Protein AF-A0AAD5PCZ6-F1 (afdb_monomer)

Mean predicted aligned error: 5.11 Å

Sequence (119 aa):
VVPLRTFIQEVLKRSRTTYSTLQTALFYLFRARPAILTQLYEHAYISCGRRMFLASLVIASKFVQDKTYRNSAWAKIAGLPVSEINAAERIFLELIDYRLYIAQPTFEQWHHLLHLHVE

Secondary structure (DSSP, 8-state):
---HHHHHHHHHHHHT--HHHHHHHHHHHHHHHHHHHHHTTT-TTTT-HHHHHHHHHHHHHHHH-SS---HHHHHHHHTS-HHHHHHHHHHHHHHTTT-----HHHHHHHHHHHHHHH-

Nearest PDB structures (foldseek):
  2pmi-assembly2_D  TM=7.697E-01  e=1.660E-03  Saccharomyces cerevisiae
  2pk9-assembly1_B  TM=7.205E-01  e=1.501E-03  Saccharomyces cerevisiae
  2pk9-assembly3_D  TM=7.164E-01  e=2.364E-03  Saccharomyces cerevisiae
  4krd-assembly1_B  TM=6.651E-01  e=4.410E-02  Saccharomyces cerevisiae S288C
  4cfn-assembly1_D  TM=7.315E-01  e=1.150E-01  Homo sapiens

Structure (mmCIF, N/CA/C/O backbone):
data_AF-A0AAD5PCZ6-F1
#
_entry.id   AF-A0AAD5PCZ6-F1
#
loop_
_atom_site.group_PDB
_atom_site.id
_atom_site.type_symbol
_atom_site.label_atom_id
_atom_site.label_alt_id
_atom_site.label_comp_id
_atom_site.label_asym_id
_atom_site.label_entity_id
_atom_site.label_seq_id
_atom_site.pdbx_PDB_ins_code
_atom_site.Cartn_x
_atom_site.Cartn_y
_atom_site.Cartn_z
_atom_site.occupancy
_atom_site.B_iso_or_equiv
_atom_site.auth_seq_id
_atom_site.auth_comp_id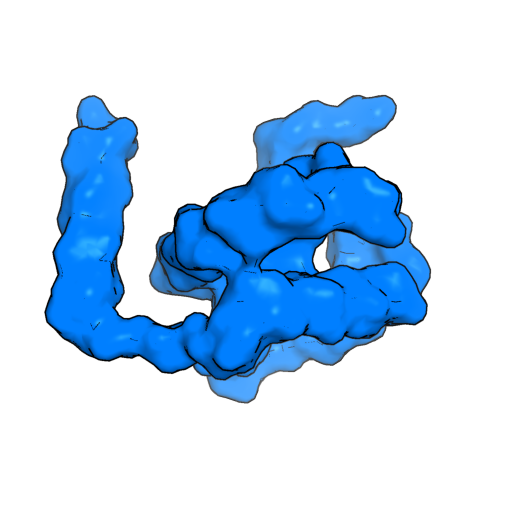
_atom_site.auth_asym_id
_atom_site.auth_atom_id
_atom_site.pdbx_PDB_model_num
ATOM 1 N N . VAL A 1 1 ? 21.911 2.288 -4.095 1.00 62.06 1 VAL A N 1
ATOM 2 C CA . VAL A 1 1 ? 20.569 1.783 -3.701 1.00 62.06 1 VAL A CA 1
ATOM 3 C C . VAL A 1 1 ? 20.276 2.253 -2.285 1.00 62.06 1 VAL A C 1
ATOM 5 O O . VAL A 1 1 ? 21.102 2.018 -1.416 1.00 62.06 1 VAL A O 1
ATOM 8 N N . VAL A 1 2 ? 19.158 2.947 -2.049 1.00 72.94 2 VAL A N 1
ATOM 9 C CA . VAL A 1 2 ? 18.808 3.457 -0.707 1.00 72.94 2 VAL A CA 1
ATOM 10 C C . VAL A 1 2 ? 18.550 2.278 0.255 1.00 72.94 2 VAL A C 1
ATOM 12 O O . VAL A 1 2 ? 17.857 1.327 -0.149 1.00 72.94 2 VAL A O 1
ATOM 15 N N . PRO A 1 3 ? 19.083 2.303 1.495 1.00 84.06 3 PRO A N 1
ATOM 16 C CA . PRO A 1 3 ? 18.797 1.294 2.514 1.00 84.06 3 PRO A CA 1
ATOM 17 C C . PRO A 1 3 ? 17.299 1.200 2.826 1.00 84.06 3 PRO A C 1
ATOM 19 O O . PRO A 1 3 ? 16.588 2.203 2.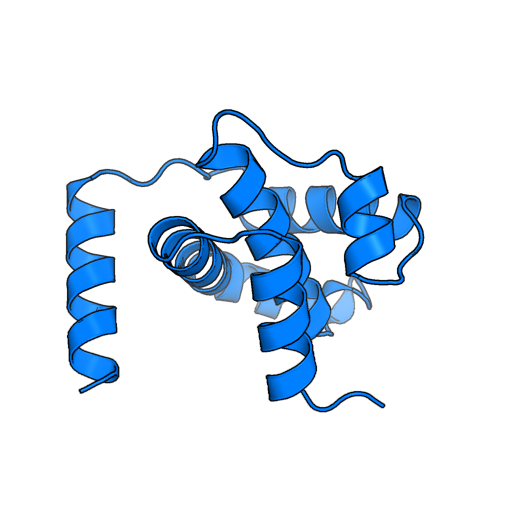804 1.00 84.06 3 PRO A O 1
ATOM 22 N N . LEU A 1 4 ? 16.809 -0.002 3.150 1.00 80.19 4 LEU A N 1
ATOM 23 C CA . LEU A 1 4 ? 15.378 -0.241 3.390 1.00 80.19 4 LEU A CA 1
ATOM 24 C C . LEU A 1 4 ? 14.816 0.637 4.518 1.00 80.19 4 LEU A C 1
ATOM 26 O O . LEU A 1 4 ? 13.744 1.211 4.365 1.00 80.19 4 LEU A O 1
ATOM 30 N N . ARG A 1 5 ? 15.556 0.780 5.624 1.00 82.19 5 ARG A N 1
ATOM 31 C CA . ARG A 1 5 ? 15.145 1.621 6.760 1.00 82.19 5 ARG A CA 1
ATOM 32 C C . ARG A 1 5 ? 14.978 3.080 6.346 1.00 82.19 5 ARG A C 1
ATOM 34 O O . ARG A 1 5 ? 13.941 3.668 6.622 1.00 82.19 5 ARG A O 1
ATOM 41 N N . THR A 1 6 ? 15.952 3.620 5.617 1.00 82.81 6 THR A N 1
ATOM 42 C CA . THR A 1 6 ? 15.910 4.994 5.103 1.00 82.81 6 THR A CA 1
ATOM 43 C C . THR A 1 6 ? 14.758 5.188 4.123 1.00 82.81 6 THR A C 1
ATOM 45 O O . THR A 1 6 ? 14.058 6.189 4.198 1.00 82.81 6 THR A O 1
ATOM 48 N N . PHE A 1 7 ? 14.507 4.212 3.244 1.00 83.88 7 PHE A N 1
ATOM 49 C CA . PHE A 1 7 ? 13.361 4.244 2.334 1.00 83.88 7 PHE A CA 1
ATOM 50 C C . PHE A 1 7 ? 12.033 4.311 3.098 1.00 83.88 7 PHE A C 1
ATOM 52 O O . PHE A 1 7 ? 11.224 5.194 2.832 1.00 83.88 7 PHE A O 1
ATOM 59 N N . ILE A 1 8 ? 11.828 3.422 4.075 1.00 84.12 8 ILE A N 1
ATOM 60 C CA . ILE A 1 8 ? 10.601 3.395 4.879 1.00 84.12 8 ILE A CA 1
ATOM 61 C C . ILE A 1 8 ? 10.441 4.713 5.646 1.00 84.12 8 ILE A C 1
ATOM 63 O O . ILE A 1 8 ? 9.378 5.322 5.593 1.00 84.12 8 ILE A O 1
ATOM 67 N N . GLN A 1 9 ? 11.497 5.193 6.306 1.00 84.44 9 GLN A N 1
ATOM 68 C CA . GLN A 1 9 ? 11.460 6.447 7.063 1.00 84.44 9 GLN A CA 1
ATOM 69 C C . GLN A 1 9 ? 11.125 7.652 6.178 1.00 84.44 9 GLN A C 1
ATOM 71 O O . GLN A 1 9 ? 10.254 8.442 6.536 1.00 84.44 9 GLN A O 1
ATOM 76 N N . GLU A 1 10 ? 11.761 7.782 5.012 1.00 84.44 10 GLU A N 1
ATOM 77 C CA . GLU A 1 10 ? 11.488 8.879 4.079 1.00 84.44 10 GLU A CA 1
ATOM 78 C C . GLU A 1 10 ? 10.063 8.818 3.527 1.00 84.44 10 GLU A C 1
ATOM 80 O O . GLU A 1 10 ? 9.377 9.841 3.482 1.00 84.44 10 GLU A O 1
ATOM 85 N N . VAL A 1 11 ? 9.584 7.628 3.153 1.00 83.38 11 VAL A N 1
ATOM 86 C CA . VAL A 1 11 ? 8.219 7.449 2.648 1.00 83.38 11 VAL A CA 1
ATOM 87 C C . VAL A 1 11 ? 7.199 7.809 3.725 1.00 83.38 11 VAL A C 1
ATOM 89 O O . VAL A 1 11 ? 6.293 8.594 3.448 1.00 83.38 11 VAL A O 1
ATOM 92 N N . LEU A 1 12 ? 7.355 7.315 4.957 1.00 83.88 12 LEU A N 1
ATOM 93 C CA . LEU A 1 12 ? 6.450 7.623 6.071 1.00 83.88 12 LEU A CA 1
ATOM 94 C C . LEU A 1 12 ? 6.463 9.112 6.431 1.00 83.88 12 LEU A C 1
ATOM 96 O O . LEU A 1 12 ? 5.403 9.721 6.588 1.00 83.88 12 LEU A O 1
ATOM 100 N N . LYS A 1 13 ? 7.652 9.722 6.491 1.00 83.88 13 LYS A N 1
ATOM 101 C CA . LYS A 1 13 ? 7.819 11.142 6.819 1.00 83.88 13 LYS A CA 1
ATOM 102 C C . LYS A 1 13 ? 7.183 12.048 5.764 1.00 83.88 13 LYS A C 1
ATOM 104 O O . LYS A 1 13 ? 6.469 12.986 6.110 1.00 83.88 13 LYS A O 1
ATOM 109 N N . ARG A 1 14 ? 7.401 11.766 4.476 1.00 81.50 14 ARG A N 1
ATOM 110 C CA . ARG A 1 14 ? 6.871 12.581 3.366 1.00 81.50 14 ARG A CA 1
ATOM 111 C C . ARG A 1 14 ? 5.374 12.391 3.139 1.00 81.50 14 ARG A C 1
ATOM 113 O O . ARG A 1 14 ? 4.705 13.338 2.741 1.00 81.50 14 ARG A O 1
ATOM 120 N N . SER A 1 15 ? 4.850 11.197 3.408 1.00 79.44 15 SER A N 1
ATOM 121 C CA . SER A 1 15 ? 3.419 10.882 3.284 1.00 79.44 15 SER A CA 1
ATOM 122 C C . SER A 1 15 ? 2.583 11.312 4.488 1.00 79.44 15 SER A C 1
ATOM 124 O O . SER A 1 15 ? 1.366 11.158 4.450 1.00 79.44 15 SER A O 1
ATOM 126 N N . ARG A 1 16 ? 3.207 11.833 5.558 1.00 80.25 16 ARG A N 1
ATOM 127 C CA .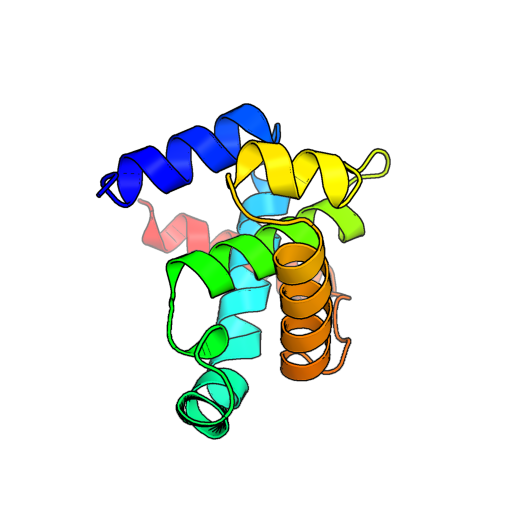 ARG A 1 16 ? 2.530 12.162 6.828 1.00 80.25 16 ARG A CA 1
ATOM 128 C C . ARG A 1 16 ? 1.695 10.984 7.352 1.00 80.25 16 ARG A C 1
ATOM 130 O O . ARG A 1 16 ? 0.599 11.166 7.874 1.00 80.25 16 ARG A O 1
ATOM 137 N N . THR A 1 17 ? 2.208 9.768 7.171 1.00 81.56 17 THR A N 1
ATOM 138 C CA . THR A 1 17 ? 1.503 8.541 7.548 1.00 81.56 17 THR A CA 1
ATOM 139 C C . THR A 1 17 ? 1.322 8.485 9.061 1.00 81.56 17 THR A C 1
ATOM 141 O O . THR A 1 17 ? 2.293 8.560 9.812 1.00 81.56 17 THR A O 1
ATOM 144 N N . THR A 1 18 ? 0.076 8.330 9.511 1.00 85.69 18 THR A N 1
ATOM 145 C CA . THR A 1 18 ? -0.238 8.099 10.926 1.00 85.69 18 THR A CA 1
ATOM 146 C C . THR A 1 18 ? 0.055 6.656 11.324 1.00 85.69 18 THR A C 1
ATOM 148 O O . THR A 1 18 ? 0.076 5.760 10.477 1.00 85.69 18 THR A O 1
ATOM 151 N N . TYR A 1 19 ? 0.224 6.407 12.624 1.00 85.81 19 TYR A N 1
ATOM 152 C CA . TYR A 1 19 ? 0.433 5.055 13.147 1.00 85.81 19 TYR A CA 1
ATOM 153 C C . TYR A 1 19 ? -0.677 4.089 12.700 1.00 85.81 19 TYR A C 1
ATOM 155 O O . TYR A 1 19 ? -0.379 3.039 12.138 1.00 85.81 19 TYR A O 1
ATOM 163 N N . SER A 1 20 ? -1.948 4.490 12.809 1.00 87.62 20 SER A N 1
ATOM 164 C CA . SER A 1 20 ? -3.092 3.689 12.351 1.00 87.62 20 SER A CA 1
ATOM 165 C C . SER A 1 20 ? -3.036 3.381 10.852 1.00 87.62 20 SER A C 1
ATOM 167 O O . SER A 1 20 ? -3.300 2.254 10.449 1.00 87.62 20 SER A O 1
ATOM 169 N N . THR A 1 21 ? -2.622 4.343 10.015 1.00 90.75 21 THR A N 1
ATOM 170 C CA . THR A 1 21 ? -2.465 4.115 8.566 1.00 90.75 21 THR A CA 1
ATOM 171 C C . THR A 1 21 ? -1.380 3.069 8.290 1.00 90.75 21 THR A C 1
ATOM 173 O O . THR A 1 21 ? -1.565 2.191 7.449 1.00 90.75 21 THR A O 1
ATOM 176 N N . LEU A 1 22 ? -0.256 3.133 9.013 1.00 90.31 22 LEU A N 1
ATOM 177 C CA . LEU A 1 22 ? 0.815 2.145 8.902 1.00 90.31 22 LEU A CA 1
ATOM 178 C C . LEU A 1 22 ? 0.351 0.757 9.366 1.00 90.31 22 LEU A C 1
ATOM 180 O O . LEU A 1 22 ? 0.616 -0.228 8.680 1.00 90.31 22 LEU A O 1
ATOM 184 N N . GLN A 1 23 ? -0.378 0.669 10.481 1.00 91.69 23 GLN A N 1
ATOM 185 C CA . GLN A 1 23 ? -0.947 -0.593 10.961 1.00 91.69 23 GLN A CA 1
ATOM 186 C C . GLN A 1 23 ? -1.888 -1.218 9.927 1.00 91.69 23 GLN A C 1
ATOM 188 O O . GLN A 1 23 ? -1.780 -2.415 9.655 1.00 91.69 23 GLN A O 1
ATOM 193 N N . THR A 1 24 ? -2.748 -0.412 9.300 1.00 92.38 24 THR A N 1
ATOM 194 C CA . THR A 1 24 ? -3.629 -0.848 8.210 1.00 92.38 24 THR A CA 1
ATOM 195 C C . THR A 1 24 ? -2.834 -1.309 6.985 1.00 92.38 24 THR A C 1
ATOM 197 O O . THR A 1 24 ? -3.129 -2.360 6.422 1.00 92.38 24 THR A O 1
ATOM 200 N N . ALA A 1 25 ? -1.776 -0.589 6.596 1.00 93.44 25 ALA A N 1
ATOM 201 C CA . ALA A 1 25 ? -0.912 -0.978 5.477 1.00 93.44 25 ALA A CA 1
ATOM 202 C C . ALA A 1 25 ? -0.208 -2.327 5.714 1.00 93.44 25 ALA A C 1
ATOM 204 O O . ALA A 1 25 ? -0.082 -3.139 4.793 1.00 93.44 25 ALA A O 1
ATOM 205 N N . LEU A 1 26 ? 0.239 -2.581 6.948 1.00 92.00 26 LEU A N 1
ATOM 206 C CA . LEU A 1 26 ? 0.833 -3.859 7.350 1.00 92.00 26 LEU A CA 1
ATOM 207 C C . LEU A 1 26 ? -0.204 -4.984 7.362 1.00 92.00 26 LEU A C 1
ATOM 209 O O . LEU A 1 26 ? 0.075 -6.083 6.885 1.00 92.00 26 LEU A O 1
ATOM 213 N N . PHE A 1 27 ? -1.411 -4.702 7.846 1.00 92.94 27 PHE A N 1
ATOM 214 C CA . PHE A 1 27 ? -2.508 -5.660 7.822 1.00 92.94 27 PHE A CA 1
ATOM 215 C C . PHE A 1 27 ? -2.889 -6.052 6.386 1.00 92.94 27 PHE A C 1
ATOM 217 O O . PHE A 1 27 ? -3.068 -7.232 6.085 1.00 92.94 27 PHE A O 1
ATOM 224 N N . TYR A 1 28 ? -2.939 -5.086 5.465 1.00 93.94 28 TYR A N 1
ATOM 225 C CA . TYR A 1 28 ? -3.165 -5.358 4.046 1.00 93.94 28 TYR A CA 1
ATOM 226 C C . TYR A 1 28 ? -2.059 -6.213 3.426 1.00 93.94 28 TYR A C 1
ATOM 228 O O . TYR A 1 28 ? -2.365 -7.113 2.650 1.00 93.94 28 TYR A O 1
ATOM 236 N N . LEU A 1 29 ? -0.790 -5.998 3.787 1.00 91.88 29 LEU A N 1
ATOM 237 C CA . LEU A 1 29 ? 0.303 -6.873 3.346 1.00 91.88 29 LEU A CA 1
ATOM 238 C C . LEU A 1 29 ? 0.147 -8.300 3.865 1.00 91.88 29 LEU A C 1
ATOM 240 O O . LEU A 1 29 ? 0.357 -9.251 3.114 1.00 91.88 29 LEU A O 1
ATOM 244 N N . PHE A 1 30 ? -0.236 -8.457 5.133 1.00 90.88 30 PHE A N 1
ATOM 245 C CA . PHE A 1 30 ? -0.494 -9.770 5.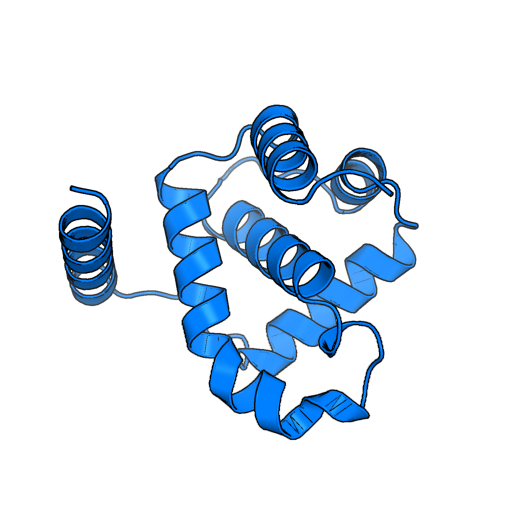714 1.00 90.88 30 PHE A CA 1
ATOM 246 C C . PHE A 1 30 ? -1.638 -10.485 4.985 1.00 90.88 30 PHE A C 1
ATOM 248 O O . PHE A 1 30 ? -1.506 -11.654 4.627 1.00 90.88 30 PHE A O 1
ATOM 255 N N . ARG A 1 31 ? -2.720 -9.759 4.683 1.00 89.50 31 ARG A N 1
ATOM 256 C CA . ARG A 1 31 ? -3.869 -10.255 3.912 1.00 89.50 31 ARG A CA 1
ATOM 257 C C . ARG A 1 31 ? -3.506 -10.612 2.466 1.00 89.50 31 ARG A C 1
ATOM 259 O O . ARG A 1 31 ? -3.994 -11.616 1.963 1.00 89.50 31 ARG A O 1
ATOM 266 N N . ALA A 1 32 ? -2.647 -9.827 1.818 1.00 88.44 32 ALA A N 1
ATOM 267 C CA . ALA A 1 32 ? -2.206 -10.056 0.441 1.00 88.44 32 ALA A CA 1
ATOM 268 C C . ALA A 1 32 ? -1.190 -11.206 0.314 1.00 88.44 32 ALA A C 1
ATOM 270 O O . ALA A 1 32 ? -1.012 -11.742 -0.775 1.00 88.44 32 ALA A O 1
ATOM 271 N N . ARG A 1 33 ? -0.521 -11.610 1.405 1.00 87.69 33 ARG A N 1
ATOM 272 C CA . ARG A 1 33 ? 0.529 -12.644 1.412 1.00 87.69 33 ARG A CA 1
ATOM 273 C C . ARG A 1 33 ? 0.187 -13.924 0.626 1.00 87.69 33 ARG A C 1
ATOM 275 O O . ARG A 1 33 ? 1.015 -14.299 -0.200 1.00 87.69 33 ARG A O 1
ATOM 282 N N . PRO A 1 34 ? -0.955 -14.610 0.838 1.00 86.50 34 PRO A N 1
ATOM 283 C CA . PRO A 1 34 ? -1.276 -15.819 0.077 1.00 86.50 34 PRO A CA 1
ATOM 284 C C . PRO A 1 34 ? -1.393 -15.551 -1.429 1.00 86.50 34 PRO A C 1
ATOM 286 O O . PRO A 1 34 ? -0.822 -16.298 -2.217 1.00 86.50 34 PRO A O 1
ATOM 289 N N . ALA A 1 35 ? -2.050 -14.454 -1.820 1.00 85.56 35 ALA A N 1
ATOM 290 C CA . ALA A 1 35 ? -2.217 -14.072 -3.222 1.00 85.56 35 ALA A CA 1
ATOM 291 C C . ALA A 1 35 ? -0.882 -13.673 -3.877 1.00 85.56 35 ALA A C 1
ATOM 293 O O . ALA A 1 35 ? -0.599 -14.038 -5.018 1.00 85.56 35 ALA A O 1
ATOM 294 N N . ILE A 1 36 ? -0.013 -12.989 -3.123 1.00 84.06 36 ILE A N 1
ATOM 295 C CA . ILE A 1 36 ? 1.343 -12.659 -3.564 1.00 84.06 36 ILE A CA 1
ATOM 296 C C . ILE A 1 36 ? 2.104 -13.940 -3.887 1.00 84.06 36 ILE A C 1
ATOM 298 O O . ILE A 1 36 ? 2.657 -14.037 -4.974 1.00 84.06 36 ILE A O 1
ATOM 302 N N . LEU A 1 37 ? 2.097 -14.931 -2.987 1.0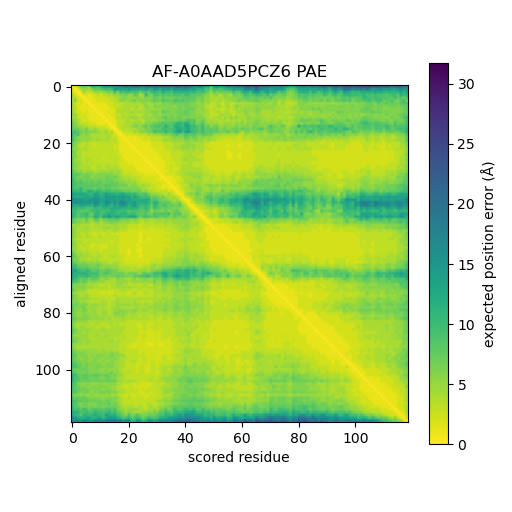0 82.12 37 LEU A N 1
ATOM 303 C CA . LEU A 1 37 ? 2.812 -16.196 -3.187 1.00 82.12 37 LEU A CA 1
ATOM 304 C C . LEU A 1 37 ? 2.340 -16.947 -4.438 1.00 82.12 37 LEU A C 1
ATOM 306 O O . LEU A 1 37 ? 3.165 -17.555 -5.115 1.00 82.12 37 LEU A O 1
ATOM 310 N N . THR A 1 38 ? 1.051 -16.870 -4.773 1.00 82.25 38 THR A N 1
ATOM 311 C CA . THR A 1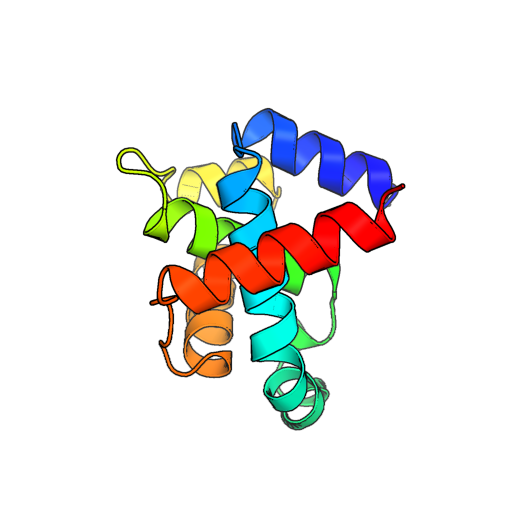 38 ? 0.512 -17.482 -5.995 1.00 82.25 38 THR A CA 1
ATOM 312 C C . THR A 1 38 ? 0.878 -16.721 -7.271 1.00 82.25 38 THR A C 1
ATOM 314 O O . THR A 1 38 ? 1.086 -17.348 -8.303 1.00 82.25 38 THR A O 1
ATOM 317 N N . GLN A 1 39 ? 1.004 -15.391 -7.211 1.00 78.81 39 GLN A N 1
ATOM 318 C CA . GLN A 1 39 ? 1.215 -14.520 -8.381 1.00 78.81 39 GLN A CA 1
ATOM 319 C C . GLN A 1 39 ? 2.641 -13.949 -8.478 1.00 78.81 39 GLN A C 1
ATOM 321 O O . GLN A 1 39 ? 2.903 -13.027 -9.253 1.00 78.81 39 GLN A O 1
ATOM 326 N N . LEU A 1 40 ? 3.595 -14.498 -7.715 1.00 73.69 40 LEU A N 1
ATOM 327 C CA . LEU A 1 40 ? 4.986 -14.025 -7.649 1.00 73.69 40 LEU A CA 1
ATOM 328 C C . LEU A 1 40 ? 5.661 -13.895 -9.027 1.00 73.69 40 LEU A C 1
ATOM 330 O O . LEU A 1 40 ? 6.543 -13.050 -9.194 1.00 73.69 40 LEU A O 1
ATOM 334 N N . TYR A 1 41 ? 5.253 -14.720 -9.996 1.00 68.88 41 TYR A N 1
ATOM 335 C CA . TYR A 1 41 ? 5.831 -14.778 -11.341 1.00 68.88 41 TYR A CA 1
ATOM 336 C C . TYR A 1 41 ? 5.058 -13.981 -12.399 1.00 68.88 41 TYR A C 1
ATOM 338 O O . TYR A 1 41 ? 5.579 -13.795 -13.495 1.00 68.88 41 TYR A O 1
ATOM 346 N N . GLU A 1 42 ? 3.853 -13.486 -12.100 1.00 70.12 42 GLU A N 1
ATOM 347 C CA . GLU A 1 42 ? 3.029 -12.783 -13.096 1.00 70.12 42 GLU A CA 1
ATOM 348 C C . GLU A 1 42 ? 3.490 -11.340 -13.311 1.00 70.12 42 GLU A C 1
ATOM 350 O O . GLU A 1 42 ? 3.488 -10.829 -14.432 1.00 70.12 42 GLU A O 1
ATOM 355 N N . HIS A 1 43 ? 3.957 -10.680 -12.247 1.00 71.50 43 HIS A N 1
ATOM 356 C CA . HIS A 1 43 ? 4.382 -9.289 -12.320 1.00 71.50 43 HIS A CA 1
ATOM 357 C C . HIS A 1 43 ? 5.669 -9.028 -11.539 1.00 71.50 43 HIS A C 1
ATOM 359 O O . HIS A 1 43 ? 5.737 -9.199 -10.323 1.00 71.50 43 HIS A O 1
ATOM 365 N N . ALA A 1 44 ? 6.661 -8.438 -12.217 1.00 73.94 44 ALA A N 1
ATOM 366 C CA . ALA A 1 44 ? 7.894 -7.938 -11.597 1.00 73.94 44 ALA A CA 1
ATOM 367 C C . ALA A 1 44 ? 7.647 -6.878 -10.499 1.00 73.94 44 ALA A C 1
ATOM 369 O O . ALA A 1 44 ? 8.542 -6.540 -9.725 1.00 73.94 44 ALA A O 1
ATOM 370 N N . TYR A 1 45 ? 6.435 -6.316 -10.433 1.00 74.44 45 TYR A N 1
ATOM 371 C CA . TYR A 1 45 ? 6.021 -5.435 -9.345 1.00 74.44 45 TYR A CA 1
ATOM 372 C C . TYR A 1 45 ? 5.772 -6.208 -8.039 1.00 74.44 45 TYR A C 1
ATOM 374 O O . TYR A 1 45 ? 6.205 -5.759 -6.978 1.00 74.44 45 TYR A O 1
ATOM 382 N N . ILE A 1 46 ? 5.141 -7.384 -8.133 1.00 75.88 46 ILE A N 1
ATOM 383 C CA . ILE A 1 46 ? 4.773 -8.249 -7.002 1.00 75.88 46 ILE A CA 1
ATOM 384 C C . ILE A 1 46 ? 6.020 -8.868 -6.361 1.00 75.88 46 ILE A C 1
ATOM 386 O O . ILE A 1 46 ? 6.108 -8.974 -5.138 1.00 75.88 46 ILE A O 1
ATOM 390 N N . SER A 1 47 ? 7.032 -9.194 -7.167 1.00 74.75 47 SER A N 1
ATOM 391 C CA . SER A 1 47 ? 8.291 -9.776 -6.687 1.00 74.75 47 SER A CA 1
ATOM 392 C C . SER A 1 47 ? 9.144 -8.820 -5.837 1.00 74.75 47 SER A C 1
ATOM 394 O O . SER A 1 47 ? 10.096 -9.247 -5.181 1.00 74.75 47 SER A O 1
ATOM 396 N N . CYS A 1 48 ? 8.811 -7.525 -5.788 1.00 83.00 48 CYS A N 1
ATOM 397 C CA . CYS A 1 48 ? 9.557 -6.533 -5.023 1.00 83.00 48 CYS A CA 1
ATOM 398 C C . CYS A 1 48 ? 8.816 -6.117 -3.741 1.00 83.00 48 CYS A C 1
ATOM 400 O O . CYS A 1 48 ? 7.888 -5.308 -3.764 1.00 83.00 48 CYS A O 1
ATOM 402 N N . GLY A 1 49 ? 9.309 -6.558 -2.578 1.00 83.00 49 GLY A N 1
ATOM 403 C CA . GLY A 1 49 ? 8.705 -6.223 -1.279 1.00 83.00 49 GLY A CA 1
ATOM 404 C C . GLY A 1 49 ? 8.587 -4.716 -0.992 1.00 83.00 49 GLY A C 1
ATOM 405 O O . GLY A 1 49 ? 7.623 -4.282 -0.368 1.00 83.00 49 GLY A O 1
ATOM 406 N N . ARG A 1 50 ? 9.511 -3.885 -1.502 1.00 86.19 50 ARG A N 1
ATOM 407 C CA . ARG A 1 50 ? 9.433 -2.412 -1.363 1.00 86.19 50 ARG A CA 1
ATOM 408 C C . ARG A 1 50 ? 8.242 -1.826 -2.119 1.00 86.19 50 ARG A C 1
ATOM 410 O O . ARG A 1 50 ? 7.607 -0.895 -1.634 1.00 86.19 50 ARG A O 1
ATOM 417 N N . ARG A 1 51 ? 7.967 -2.369 -3.304 1.00 87.69 51 ARG A N 1
ATOM 418 C CA . ARG A 1 51 ? 6.863 -1.968 -4.177 1.00 87.69 51 ARG A CA 1
ATOM 419 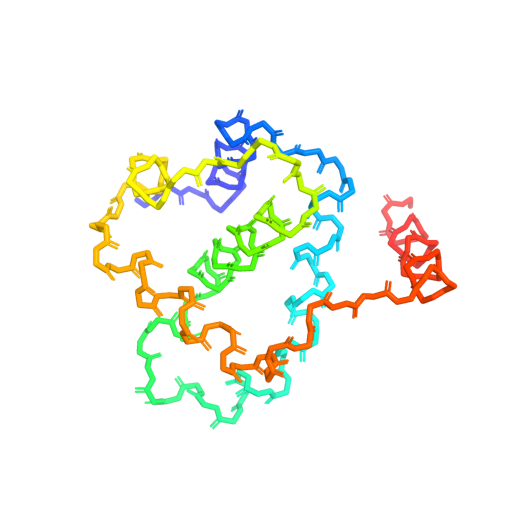C C . ARG A 1 51 ? 5.525 -2.418 -3.597 1.00 87.69 51 ARG A C 1
ATOM 421 O O . ARG A 1 51 ? 4.607 -1.612 -3.514 1.00 87.69 51 ARG A O 1
ATOM 428 N N . MET A 1 52 ? 5.464 -3.638 -3.067 1.00 89.56 52 MET A N 1
ATOM 429 C CA . MET A 1 52 ? 4.285 -4.130 -2.347 1.00 89.56 52 MET A CA 1
ATOM 430 C C . MET A 1 52 ? 3.981 -3.317 -1.088 1.00 89.56 52 MET A C 1
ATOM 432 O O . MET A 1 52 ? 2.827 -2.966 -0.856 1.00 89.56 52 MET A O 1
ATOM 436 N N . PHE A 1 53 ? 5.006 -2.949 -0.315 1.00 91.31 53 PHE A N 1
ATOM 437 C CA . PHE A 1 53 ? 4.839 -2.062 0.837 1.00 91.31 53 PHE A CA 1
ATOM 438 C C . PHE A 1 53 ? 4.362 -0.663 0.437 1.00 91.31 53 PHE A C 1
ATOM 440 O O . PHE A 1 53 ? 3.489 -0.094 1.084 1.00 91.31 53 PHE A O 1
ATOM 447 N N . LEU A 1 54 ? 4.908 -0.103 -0.644 1.00 91.25 54 LEU A N 1
ATOM 448 C CA . LEU A 1 54 ? 4.446 1.182 -1.155 1.00 91.25 54 LEU A CA 1
ATOM 449 C C . LEU A 1 54 ? 2.975 1.111 -1.585 1.00 91.25 54 LEU A C 1
ATOM 451 O O . LEU A 1 54 ? 2.198 1.983 -1.211 1.00 91.25 54 LEU A O 1
ATOM 455 N N . ALA A 1 55 ? 2.588 0.080 -2.337 1.00 92.56 55 ALA A N 1
ATOM 456 C CA . ALA A 1 55 ? 1.216 -0.096 -2.801 1.00 92.56 55 ALA A CA 1
ATOM 457 C C . ALA A 1 55 ? 0.229 -0.253 -1.633 1.00 92.56 55 ALA A C 1
ATOM 459 O O . ALA A 1 55 ? -0.796 0.433 -1.605 1.00 92.56 55 ALA A O 1
ATOM 460 N N . SER A 1 56 ? 0.570 -1.067 -0.625 1.00 94.38 56 SER A N 1
ATOM 461 C CA . SER A 1 56 ? -0.266 -1.223 0.569 1.00 94.38 56 SER A CA 1
ATOM 462 C C . SER A 1 56 ? -0.416 0.087 1.343 1.00 94.38 56 SER A C 1
ATOM 464 O O . SER A 1 56 ? -1.507 0.400 1.820 1.00 94.38 56 SER A O 1
ATOM 466 N N . LEU A 1 57 ? 0.653 0.884 1.423 1.00 92.69 57 LEU A N 1
ATOM 467 C CA . LEU A 1 57 ? 0.648 2.173 2.103 1.00 92.69 57 LEU A CA 1
ATOM 468 C C . LEU A 1 57 ? -0.190 3.224 1.365 1.00 92.69 57 LEU A C 1
ATOM 470 O O . LEU A 1 57 ? -0.943 3.955 2.008 1.00 92.69 57 LEU A O 1
ATOM 474 N N . VAL A 1 58 ? -0.090 3.291 0.033 1.00 92.50 58 VAL A N 1
ATOM 475 C CA . VAL A 1 58 ? -0.918 4.184 -0.796 1.00 92.50 58 VAL A CA 1
ATOM 476 C C . VAL A 1 58 ? -2.396 3.883 -0.564 1.00 92.50 58 VAL A C 1
ATOM 478 O O . VAL A 1 58 ? -3.175 4.795 -0.290 1.00 92.50 58 VAL A O 1
ATOM 481 N N . ILE A 1 59 ? -2.771 2.605 -0.621 1.00 93.75 59 ILE A N 1
ATOM 482 C CA . ILE A 1 59 ? -4.156 2.158 -0.456 1.00 93.75 59 ILE A CA 1
ATOM 483 C C . ILE A 1 59 ? -4.653 2.412 0.970 1.00 93.75 59 ILE A C 1
ATOM 485 O O . ILE A 1 59 ? -5.743 2.951 1.152 1.00 93.75 59 ILE A O 1
ATOM 489 N N . ALA A 1 60 ? -3.850 2.095 1.988 1.00 93.12 60 ALA A N 1
ATOM 490 C CA . ALA A 1 60 ? -4.198 2.375 3.379 1.00 93.12 60 ALA A CA 1
ATOM 491 C C . ALA A 1 60 ? -4.382 3.876 3.634 1.00 93.12 60 ALA A C 1
ATOM 493 O O . ALA A 1 60 ? -5.368 4.270 4.250 1.00 93.12 60 ALA A O 1
ATOM 494 N N . SER A 1 61 ? -3.484 4.721 3.119 1.00 91.12 61 SER A N 1
ATOM 495 C CA . SER A 1 61 ? -3.615 6.178 3.223 1.00 91.12 61 SER A CA 1
ATOM 496 C C . SER A 1 61 ? -4.895 6.662 2.555 1.00 91.12 61 SER A C 1
ATOM 498 O O . SER A 1 61 ? -5.610 7.464 3.146 1.00 91.12 61 SER A O 1
ATOM 500 N N . LYS A 1 62 ? -5.223 6.134 1.371 1.00 91.12 62 LYS A N 1
ATOM 501 C CA . LYS A 1 62 ? -6.444 6.501 0.653 1.00 91.12 62 LYS A CA 1
ATOM 502 C C . LYS A 1 62 ? -7.735 6.075 1.341 1.00 91.12 62 LYS A C 1
ATOM 504 O O . LYS A 1 62 ? -8.745 6.747 1.178 1.00 91.12 62 LYS A O 1
ATOM 509 N N . PHE A 1 63 ? -7.703 4.957 2.057 1.00 90.69 63 PHE A N 1
ATOM 510 C CA . PHE A 1 63 ? -8.876 4.403 2.722 1.00 90.69 63 PHE A CA 1
ATOM 511 C C . PHE A 1 63 ? -9.116 5.012 4.109 1.00 90.69 63 PHE A C 1
ATOM 513 O O . PHE A 1 63 ? -10.258 5.224 4.494 1.00 90.69 63 PHE A O 1
ATOM 520 N N . VAL A 1 64 ? -8.047 5.277 4.867 1.00 86.75 64 VAL A N 1
ATOM 521 C CA . VAL A 1 64 ? -8.137 5.702 6.276 1.00 86.75 64 VAL A CA 1
ATOM 522 C C . VAL A 1 64 ? -8.189 7.223 6.430 1.00 86.75 64 VAL A C 1
ATOM 524 O O . VAL A 1 64 ? -8.729 7.715 7.415 1.00 86.75 64 VAL A O 1
ATOM 527 N N . GLN A 1 65 ? -7.595 7.984 5.509 1.00 84.19 65 GLN A N 1
ATOM 528 C CA . GLN A 1 65 ? -7.489 9.440 5.641 1.00 84.19 65 GLN A CA 1
ATOM 529 C C . GLN A 1 65 ? -8.555 10.139 4.790 1.00 84.19 65 GLN A C 1
ATOM 531 O O . GLN A 1 65 ? -8.715 9.812 3.622 1.00 84.19 65 GLN A O 1
ATOM 536 N N . ASP A 1 66 ? -9.214 11.171 5.325 1.00 81.62 66 ASP A N 1
ATOM 537 C CA . ASP A 1 66 ? -10.181 11.976 4.552 1.00 81.62 66 ASP A CA 1
ATOM 538 C C . ASP A 1 66 ? -9.505 12.834 3.471 1.00 81.62 66 ASP A C 1
ATOM 540 O O . ASP A 1 66 ? -10.058 13.104 2.404 1.00 81.62 66 ASP A O 1
ATOM 544 N N . LYS A 1 67 ? -8.278 13.293 3.748 1.00 79.81 67 LYS A N 1
ATOM 545 C CA . LYS A 1 67 ? -7.463 14.097 2.828 1.00 79.81 67 LYS A CA 1
ATOM 546 C C . LYS A 1 67 ? -6.260 13.289 2.376 1.00 79.81 67 LYS A C 1
ATOM 548 O O . LYS A 1 67 ? -5.247 13.233 3.066 1.00 79.81 67 LYS A O 1
ATOM 553 N N . THR A 1 68 ? -6.372 12.698 1.196 1.00 83.62 68 THR A N 1
ATOM 554 C CA . THR A 1 68 ? -5.387 11.749 0.671 1.00 83.62 68 THR A CA 1
ATOM 555 C C . THR A 1 68 ? -4.559 12.390 -0.436 1.00 83.62 68 THR A C 1
ATOM 557 O O . THR A 1 68 ? -5.013 13.273 -1.174 1.00 83.62 68 THR A O 1
ATOM 560 N N . TYR A 1 69 ? -3.305 11.962 -0.563 1.00 85.94 69 TYR A N 1
ATOM 561 C CA . TYR A 1 69 ? -2.459 12.399 -1.666 1.00 85.94 69 TYR A CA 1
ATOM 562 C C . TYR A 1 69 ? -2.902 11.747 -2.981 1.00 85.94 69 TYR A C 1
ATOM 564 O O . TYR A 1 69 ? -3.146 10.543 -3.057 1.00 85.94 69 TYR A O 1
ATOM 572 N N . ARG A 1 70 ? -2.934 12.542 -4.057 1.00 88.81 70 ARG A N 1
ATOM 573 C CA . ARG A 1 70 ? -3.130 12.031 -5.423 1.00 88.81 70 ARG A CA 1
ATOM 574 C C . ARG A 1 70 ? -1.972 11.108 -5.816 1.00 88.81 70 ARG A C 1
ATOM 576 O O . ARG A 1 70 ? -0.842 11.302 -5.365 1.00 88.81 70 ARG A O 1
ATOM 583 N N . ASN A 1 71 ? -2.207 10.190 -6.755 1.00 89.50 71 ASN A N 1
ATOM 584 C CA . ASN A 1 71 ? -1.159 9.287 -7.258 1.00 89.50 71 ASN A CA 1
ATOM 585 C C . ASN A 1 71 ? 0.047 10.029 -7.847 1.00 89.50 71 ASN A C 1
ATOM 587 O O . ASN A 1 71 ? 1.172 9.551 -7.748 1.00 89.50 71 ASN A O 1
ATOM 591 N N . SER A 1 72 ? -0.149 11.239 -8.378 1.00 90.69 72 SER A N 1
ATOM 592 C CA . SER A 1 72 ? 0.947 12.096 -8.841 1.00 90.69 72 SER A CA 1
ATOM 593 C C . SER A 1 72 ? 1.858 12.600 -7.716 1.00 90.69 72 SER A C 1
ATOM 595 O O . SER A 1 72 ? 3.049 12.805 -7.939 1.00 90.69 72 SER A O 1
ATOM 597 N N . ALA A 1 73 ? 1.334 12.790 -6.504 1.00 89.12 73 ALA A N 1
ATOM 598 C CA . ALA A 1 73 ? 2.141 13.128 -5.337 1.00 89.12 73 ALA A CA 1
ATOM 599 C C . ALA A 1 73 ? 2.873 11.889 -4.802 1.00 89.12 73 ALA A C 1
ATOM 601 O O . ALA A 1 73 ? 4.067 11.966 -4.523 1.00 89.12 73 ALA A O 1
ATOM 602 N N . TRP A 1 74 ? 2.206 10.731 -4.761 1.00 90.38 74 TRP A N 1
ATOM 603 C CA . TRP A 1 74 ? 2.843 9.456 -4.412 1.00 90.38 74 TRP A CA 1
ATOM 604 C C . TRP A 1 74 ? 3.981 9.078 -5.363 1.00 90.38 74 TRP A C 1
ATOM 606 O O . TRP A 1 74 ? 5.042 8.662 -4.905 1.00 90.38 74 TRP A O 1
ATOM 616 N N . ALA A 1 75 ? 3.812 9.320 -6.662 1.00 90.56 75 ALA A N 1
ATOM 617 C CA . ALA A 1 75 ? 4.858 9.164 -7.671 1.00 90.56 75 ALA A CA 1
ATOM 618 C C . ALA A 1 75 ? 6.106 10.004 -7.350 1.00 90.56 75 ALA A C 1
ATOM 620 O O . ALA A 1 75 ? 7.224 9.492 -7.372 1.00 90.56 75 ALA A O 1
ATOM 621 N N . LYS A 1 76 ? 5.920 11.271 -6.948 1.00 88.94 76 LYS A N 1
ATOM 622 C CA . LYS A 1 76 ? 7.022 12.152 -6.523 1.00 88.94 76 LYS A CA 1
ATOM 623 C C . LYS A 1 76 ? 7.699 11.677 -5.235 1.00 88.94 76 LYS A C 1
ATOM 625 O O . LYS A 1 76 ? 8.914 11.785 -5.123 1.00 88.94 76 LYS A O 1
ATOM 630 N N . ILE A 1 77 ? 6.934 11.161 -4.270 1.00 86.88 77 ILE A N 1
ATOM 631 C CA . ILE A 1 77 ? 7.475 10.641 -3.002 1.00 86.88 77 ILE A CA 1
ATOM 632 C C . ILE A 1 77 ? 8.295 9.368 -3.244 1.00 86.88 77 ILE A C 1
ATOM 634 O O . ILE A 1 77 ? 9.385 9.234 -2.694 1.00 86.88 77 ILE A O 1
ATOM 638 N N . ALA A 1 78 ? 7.784 8.457 -4.073 1.00 84.94 78 ALA A N 1
ATOM 639 C CA . ALA A 1 78 ? 8.422 7.183 -4.383 1.00 84.94 78 ALA A CA 1
ATOM 640 C C . ALA A 1 78 ? 9.560 7.292 -5.412 1.00 84.94 78 ALA A C 1
ATOM 642 O O . ALA A 1 78 ? 10.355 6.363 -5.532 1.00 84.94 78 ALA A O 1
ATOM 643 N N . GLY A 1 79 ? 9.630 8.398 -6.163 1.00 86.44 79 GLY A N 1
ATOM 644 C CA . GLY A 1 79 ? 10.558 8.551 -7.286 1.00 86.44 79 GLY A CA 1
ATOM 645 C C . GLY A 1 79 ? 10.230 7.621 -8.459 1.00 86.44 79 GLY A C 1
ATOM 646 O O . GLY A 1 79 ? 11.137 7.190 -9.165 1.00 86.44 79 GLY A O 1
ATOM 647 N N . LEU A 1 80 ? 8.952 7.277 -8.638 1.00 88.00 80 LEU A N 1
ATOM 648 C CA . LEU A 1 80 ? 8.459 6.366 -9.676 1.00 88.00 80 LEU A CA 1
ATOM 649 C C . LEU A 1 80 ? 7.533 7.109 -10.644 1.00 88.00 80 LEU A C 1
ATOM 651 O O . LEU A 1 80 ? 6.917 8.106 -10.254 1.00 88.00 80 LEU A O 1
ATOM 655 N N . PRO A 1 81 ? 7.383 6.641 -11.894 1.00 91.06 81 PRO A N 1
ATOM 656 C CA . PRO A 1 81 ? 6.411 7.223 -12.806 1.00 91.06 81 PRO A CA 1
ATOM 657 C C . PRO A 1 81 ? 4.984 6.999 -12.287 1.00 91.06 81 PRO A C 1
ATOM 659 O O . PRO A 1 81 ? 4.665 5.991 -11.656 1.00 91.06 81 PRO A O 1
ATOM 662 N N . VAL A 1 82 ? 4.092 7.949 -12.578 1.00 92.88 82 VAL A N 1
ATOM 663 C CA . VAL A 1 82 ? 2.690 7.901 -12.122 1.00 92.88 82 VAL A CA 1
ATOM 664 C C . VAL A 1 82 ? 1.975 6.654 -12.648 1.00 92.88 82 VAL A C 1
ATOM 666 O O . VAL A 1 82 ? 1.153 6.075 -11.943 1.00 92.88 82 VAL A O 1
ATOM 669 N N . SER A 1 83 ? 2.315 6.214 -13.862 1.00 91.06 83 SER A N 1
ATOM 670 C CA . SER A 1 83 ? 1.805 4.976 -14.455 1.00 91.06 83 SER A CA 1
ATOM 671 C C . SER A 1 83 ? 2.137 3.747 -13.609 1.00 91.06 83 SER A C 1
ATOM 673 O O . SER A 1 83 ? 1.257 2.916 -13.404 1.00 91.06 83 SER A O 1
ATOM 675 N N . GLU A 1 84 ? 3.350 3.659 -13.055 1.00 90.06 84 GLU A N 1
ATOM 676 C CA . GLU A 1 84 ? 3.728 2.562 -12.159 1.00 90.06 84 GLU A CA 1
ATOM 677 C C . GLU A 1 84 ? 2.943 2.604 -10.850 1.00 90.06 84 GLU A C 1
ATOM 679 O O . GLU A 1 84 ? 2.494 1.560 -10.398 1.00 90.06 84 GLU A O 1
ATOM 684 N N . ILE A 1 85 ? 2.719 3.782 -10.260 1.00 91.69 85 ILE A N 1
ATOM 685 C CA . ILE A 1 85 ? 1.897 3.904 -9.043 1.00 91.69 85 ILE A CA 1
ATOM 686 C C . ILE A 1 85 ? 0.442 3.507 -9.312 1.00 91.69 85 ILE A C 1
ATOM 688 O O . ILE A 1 85 ? -0.168 2.809 -8.508 1.00 91.69 85 ILE A O 1
ATOM 692 N N . ASN A 1 86 ? -0.114 3.917 -10.452 1.00 92.69 86 ASN A N 1
ATOM 693 C CA . ASN A 1 86 ? -1.470 3.538 -10.843 1.00 92.69 86 ASN A CA 1
ATOM 694 C C . ASN A 1 86 ? -1.591 2.025 -11.074 1.00 92.69 86 ASN A C 1
ATOM 696 O O . ASN A 1 86 ? -2.572 1.420 -10.651 1.00 92.69 86 ASN A O 1
ATOM 700 N N . ALA A 1 87 ? -0.608 1.416 -11.744 1.00 91.06 87 ALA A N 1
ATOM 701 C CA . ALA A 1 87 ? -0.577 -0.026 -11.969 1.00 91.06 87 ALA A CA 1
ATOM 702 C C . ALA A 1 87 ? -0.429 -0.791 -10.647 1.00 91.06 87 ALA A C 1
ATOM 704 O O . ALA A 1 87 ? -1.178 -1.726 -10.392 1.00 91.06 87 ALA A O 1
ATOM 705 N N . ALA A 1 88 ? 0.478 -0.340 -9.780 1.00 90.00 88 ALA A N 1
ATOM 706 C CA . ALA A 1 88 ? 0.698 -0.888 -8.449 1.00 90.00 88 ALA A CA 1
ATOM 707 C C . ALA A 1 88 ? -0.570 -0.922 -7.600 1.00 90.00 88 ALA A C 1
ATOM 709 O O . ALA A 1 88 ? -0.863 -1.921 -6.953 1.00 90.00 88 ALA A O 1
ATOM 710 N N . GLU A 1 89 ? -1.312 0.186 -7.607 1.00 92.12 89 GLU A N 1
ATOM 711 C CA . GLU A 1 89 ? -2.566 0.307 -6.878 1.00 92.12 89 GLU A CA 1
ATOM 712 C C . GLU A 1 89 ? -3.600 -0.701 -7.386 1.00 92.12 89 GLU A C 1
ATOM 714 O O . GLU A 1 89 ? -4.211 -1.392 -6.578 1.00 92.12 89 GLU A O 1
ATOM 719 N N . ARG A 1 90 ? -3.758 -0.839 -8.708 1.00 91.38 90 ARG A N 1
ATOM 720 C CA . ARG A 1 90 ? -4.698 -1.806 -9.298 1.00 91.38 90 ARG A CA 1
ATOM 721 C C . ARG A 1 90 ? -4.324 -3.245 -8.958 1.00 91.38 90 ARG A C 1
ATOM 723 O O . ARG A 1 90 ? -5.150 -3.954 -8.400 1.00 91.38 90 ARG A O 1
ATOM 730 N N . ILE A 1 91 ? -3.064 -3.620 -9.189 1.00 90.88 91 ILE A N 1
ATOM 731 C CA . ILE A 1 91 ? -2.549 -4.963 -8.883 1.00 90.88 91 ILE A CA 1
ATOM 732 C C . ILE A 1 91 ? -2.759 -5.286 -7.401 1.00 90.88 91 ILE A C 1
ATOM 734 O O . ILE A 1 91 ? -3.216 -6.367 -7.051 1.00 90.88 91 ILE A O 1
ATOM 738 N N . PHE A 1 92 ? -2.454 -4.347 -6.502 1.00 91.75 92 PHE A N 1
ATOM 739 C CA . PHE A 1 92 ? -2.621 -4.594 -5.074 1.00 91.75 92 PHE A CA 1
ATOM 740 C C . PHE A 1 92 ? -4.094 -4.722 -4.673 1.00 91.75 92 PHE A C 1
ATOM 742 O O . PHE A 1 92 ? -4.415 -5.575 -3.851 1.00 91.75 92 PHE A O 1
ATOM 749 N N . LEU A 1 93 ? -4.991 -3.909 -5.242 1.00 92.56 93 LEU A N 1
ATOM 750 C CA . LEU A 1 93 ? -6.433 -4.021 -5.001 1.00 92.56 93 LEU A CA 1
ATOM 751 C C . LEU A 1 93 ? -6.989 -5.368 -5.470 1.00 92.56 93 LEU A C 1
ATOM 753 O O . LEU A 1 93 ? -7.780 -5.969 -4.746 1.00 92.56 93 LEU A O 1
ATOM 757 N N . GLU A 1 94 ? -6.539 -5.855 -6.625 1.00 91.00 94 GLU A N 1
ATOM 758 C CA . GLU A 1 94 ? -6.876 -7.184 -7.143 1.00 91.00 94 GLU A CA 1
ATOM 759 C C . GLU A 1 94 ? -6.352 -8.293 -6.216 1.00 91.00 94 GLU A C 1
ATOM 761 O O . GLU A 1 94 ? -7.100 -9.203 -5.866 1.00 91.00 94 GLU A O 1
ATOM 766 N N . LEU A 1 95 ? -5.117 -8.173 -5.711 1.00 89.94 95 LEU A N 1
ATOM 767 C CA . LEU A 1 95 ? -4.520 -9.135 -4.772 1.00 89.94 95 LEU A CA 1
ATOM 768 C C . LEU A 1 95 ? -5.292 -9.272 -3.453 1.00 89.94 95 LEU A C 1
ATOM 770 O O . LEU A 1 95 ? -5.307 -10.349 -2.855 1.00 89.94 95 LEU A O 1
ATOM 774 N N . ILE A 1 96 ? -5.903 -8.189 -2.969 1.00 91.19 96 ILE A N 1
ATOM 775 C CA . ILE A 1 96 ? -6.748 -8.213 -1.765 1.00 91.19 96 ILE A CA 1
ATOM 776 C C . ILE A 1 96 ? -8.237 -8.330 -2.087 1.00 91.19 96 ILE A C 1
ATOM 778 O O . ILE A 1 96 ? -9.054 -8.216 -1.170 1.00 91.19 96 ILE A O 1
ATOM 782 N N . ASP A 1 97 ? -8.591 -8.531 -3.359 1.00 91.31 97 ASP A N 1
ATOM 783 C CA . ASP A 1 97 ? -9.969 -8.701 -3.816 1.00 91.31 97 ASP A CA 1
ATOM 784 C C . ASP A 1 97 ? -10.879 -7.547 -3.348 1.00 91.31 97 ASP A C 1
ATOM 786 O O . ASP A 1 97 ? -11.983 -7.741 -2.846 1.00 91.31 97 ASP A O 1
ATOM 790 N N . TYR A 1 98 ? -10.348 -6.318 -3.395 1.00 92.25 98 TYR A N 1
ATOM 791 C CA . TYR A 1 98 ? -11.003 -5.078 -2.953 1.00 92.25 98 TYR A CA 1
ATOM 792 C C . TYR A 1 98 ? -11.532 -5.093 -1.503 1.00 92.25 98 TYR A C 1
ATOM 794 O O . TYR A 1 98 ? -12.255 -4.184 -1.080 1.00 92.25 98 TYR A O 1
ATOM 802 N N . ARG A 1 99 ? -11.127 -6.072 -0.684 1.00 91.50 99 ARG A N 1
ATOM 803 C CA . ARG A 1 99 ? -11.506 -6.189 0.729 1.00 91.50 99 ARG A CA 1
ATOM 804 C C . ARG A 1 99 ? -10.657 -5.253 1.581 1.00 91.50 99 ARG A C 1
ATOM 806 O O . ARG A 1 99 ? -9.730 -5.676 2.272 1.00 91.50 99 ARG A O 1
ATOM 813 N N . LEU A 1 100 ? -10.993 -3.969 1.528 1.00 90.88 100 LEU A N 1
ATOM 814 C CA . LEU A 1 100 ? -10.345 -2.898 2.294 1.00 90.88 100 LEU A CA 1
ATOM 815 C C . LEU A 1 100 ? -10.926 -2.755 3.700 1.00 90.88 100 LEU A C 1
ATOM 817 O O . LEU A 1 100 ? -10.212 -2.438 4.642 1.00 90.88 100 LEU A O 1
ATOM 821 N N . TYR A 1 101 ? -12.218 -3.031 3.864 1.00 92.50 101 TYR A N 1
ATOM 822 C CA . TYR A 1 101 ? -12.858 -2.902 5.164 1.00 92.50 101 TYR A CA 1
ATOM 823 C C . TYR A 1 101 ? -12.248 -3.871 6.191 1.00 92.50 101 TYR A C 1
ATOM 825 O O . TYR A 1 101 ? -12.009 -5.058 5.921 1.00 92.50 101 TYR A O 1
ATOM 833 N N . ILE A 1 102 ? -11.993 -3.338 7.384 1.00 90.75 102 ILE A N 1
ATOM 834 C CA . ILE A 1 102 ? -11.543 -4.077 8.559 1.00 90.75 102 ILE A CA 1
ATOM 835 C C . ILE A 1 102 ? -12.545 -3.761 9.661 1.00 90.75 102 ILE A C 1
ATOM 837 O O . ILE A 1 102 ? -12.751 -2.597 9.998 1.00 90.75 102 ILE A O 1
ATOM 841 N N . ALA A 1 103 ? -13.176 -4.794 10.212 1.00 92.0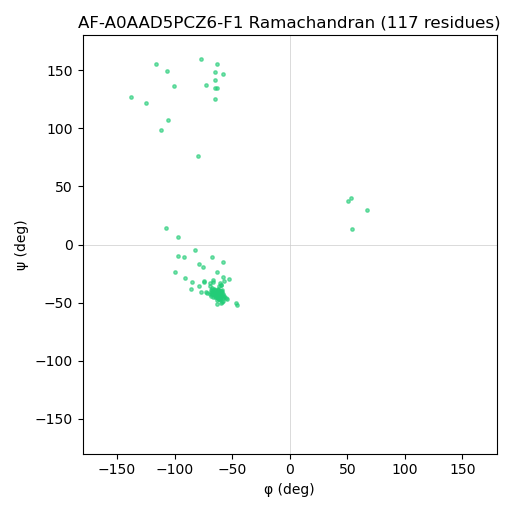0 103 ALA A N 1
ATOM 842 C CA . ALA A 1 103 ? -14.063 -4.621 11.350 1.00 92.00 103 ALA A CA 1
ATOM 843 C C . ALA A 1 103 ? -13.258 -4.143 12.568 1.00 92.00 103 ALA A C 1
ATOM 845 O O . ALA A 1 103 ? -12.147 -4.624 12.804 1.00 92.00 103 ALA A O 1
ATOM 846 N N . GLN A 1 104 ? -13.839 -3.244 13.363 1.00 90.06 104 GLN A N 1
ATOM 847 C CA . GLN A 1 104 ? -13.225 -2.735 14.592 1.00 90.06 104 GLN A CA 1
ATOM 848 C C . GLN A 1 104 ? -12.638 -3.836 15.501 1.00 90.06 104 GLN A C 1
ATOM 850 O O . GLN A 1 104 ? -11.456 -3.726 15.823 1.00 90.06 104 GLN A O 1
ATOM 855 N N . PRO A 1 105 ? -13.356 -4.928 15.849 1.00 92.62 105 PRO A N 1
ATOM 856 C CA . PRO A 1 105 ? -12.789 -5.967 16.717 1.00 92.62 105 PRO A CA 1
ATOM 857 C C . PRO A 1 105 ? -11.554 -6.648 16.109 1.00 92.62 105 PRO A C 1
ATOM 859 O O . PRO A 1 105 ? -10.596 -6.963 16.810 1.00 92.62 105 PRO A O 1
ATOM 862 N N . THR A 1 106 ? -11.532 -6.838 14.786 1.00 91.25 106 THR A N 1
ATOM 863 C CA . THR A 1 106 ? -10.371 -7.399 14.081 1.00 91.25 106 THR A CA 1
ATOM 864 C C . THR A 1 106 ? -9.189 -6.433 14.093 1.00 91.25 106 THR A C 1
ATOM 866 O O . THR A 1 106 ? -8.045 -6.861 14.242 1.00 91.25 106 THR A O 1
ATOM 869 N N . PH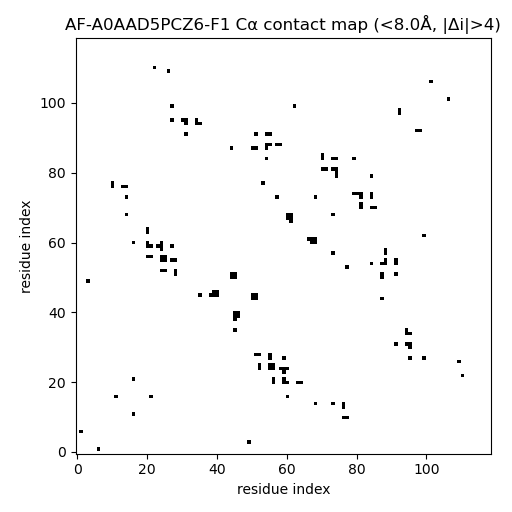E A 1 107 ? -9.451 -5.133 13.938 1.00 90.06 107 PHE A N 1
ATOM 870 C CA . PHE A 1 107 ? -8.411 -4.111 13.984 1.00 90.06 107 PHE A CA 1
ATOM 871 C C . PHE A 1 107 ? -7.800 -3.982 15.386 1.00 90.06 107 PHE A C 1
ATOM 873 O O . PHE A 1 107 ? -6.581 -3.912 15.507 1.00 90.06 107 PHE A O 1
ATOM 880 N N . GLU A 1 108 ? -8.617 -4.010 16.440 1.00 90.50 108 GLU A N 1
ATOM 881 C CA . GLU A 1 108 ? -8.146 -3.979 17.832 1.00 90.50 108 GLU A CA 1
ATOM 882 C C . GLU A 1 108 ? -7.292 -5.206 18.172 1.00 90.50 108 GLU A C 1
ATOM 884 O O . GLU A 1 108 ? -6.204 -5.067 18.733 1.00 90.50 108 GLU A O 1
ATOM 889 N N . GLN A 1 109 ? -7.721 -6.402 17.752 1.00 92.00 109 GLN A N 1
ATOM 890 C CA . GLN A 1 109 ? -6.923 -7.619 17.912 1.00 92.00 109 GLN A CA 1
ATOM 891 C C . GLN A 1 109 ? -5.574 -7.506 17.188 1.00 92.00 109 GLN A C 1
ATOM 893 O O . GLN A 1 109 ? -4.534 -7.848 17.751 1.00 92.00 109 GLN A O 1
ATOM 898 N N . TRP A 1 110 ? -5.570 -7.005 15.950 1.00 91.81 110 TRP A N 1
ATOM 899 C CA . TRP A 1 110 ? -4.342 -6.767 15.191 1.00 91.81 110 TRP A CA 1
ATOM 900 C C . TRP A 1 110 ? -3.418 -5.758 15.879 1.00 91.81 110 TRP A C 1
ATOM 902 O O . TRP A 1 110 ? -2.217 -5.994 15.996 1.00 91.81 110 TRP A O 1
ATOM 912 N N . HIS A 1 111 ? -3.979 -4.653 16.368 1.00 88.62 111 HIS A N 1
ATOM 913 C CA . HIS A 1 111 ? -3.251 -3.633 17.109 1.00 88.62 111 HIS A CA 1
ATOM 914 C C . HIS A 1 111 ? -2.580 -4.224 18.356 1.00 88.62 111 HIS A C 1
ATOM 916 O O . HIS A 1 111 ? -1.388 -4.002 18.567 1.00 88.62 111 HIS A O 1
ATOM 922 N N . HIS A 1 112 ? -3.306 -5.035 19.130 1.00 89.75 112 HIS A N 1
ATOM 923 C CA . HIS A 1 112 ? -2.759 -5.701 20.309 1.00 89.75 112 HIS A CA 1
ATOM 924 C C . HIS A 1 112 ? -1.615 -6.663 19.952 1.00 89.75 112 HIS A C 1
ATOM 926 O O . HIS A 1 112 ? -0.546 -6.597 20.554 1.00 89.75 112 HIS A O 1
ATOM 932 N N . LEU A 1 113 ? -1.793 -7.496 18.919 1.00 89.88 113 LEU A N 1
ATOM 933 C CA . LEU A 1 113 ? -0.749 -8.412 18.443 1.00 89.88 113 LEU A CA 1
ATOM 934 C C . LEU A 1 113 ? 0.526 -7.682 18.008 1.00 89.88 113 LEU A C 1
ATOM 936 O O . LEU A 1 113 ? 1.624 -8.171 18.274 1.00 89.88 113 LEU A O 1
ATOM 940 N N . LEU A 1 114 ? 0.391 -6.531 17.343 1.00 87.19 114 LEU A N 1
ATOM 941 C CA . LEU A 1 114 ? 1.534 -5.714 16.942 1.00 87.19 114 LEU A CA 1
ATOM 942 C C . LEU A 1 114 ? 2.255 -5.105 18.144 1.00 87.19 114 LEU A C 1
ATOM 944 O O . LEU A 1 114 ? 3.481 -5.120 18.164 1.00 87.19 114 LEU A O 1
ATOM 948 N N . HIS A 1 115 ? 1.519 -4.589 19.129 1.00 85.00 115 HIS A N 1
ATOM 949 C CA . HIS A 1 115 ? 2.121 -4.032 20.341 1.00 85.00 115 HIS A CA 1
ATOM 950 C C . HIS A 1 115 ? 2.925 -5.084 21.112 1.00 85.00 115 HIS A C 1
ATOM 952 O O . HIS A 1 115 ? 4.067 -4.818 21.470 1.00 85.00 115 HIS A O 1
ATOM 958 N N . LEU A 1 116 ? 2.393 -6.302 21.249 1.00 86.31 116 LEU A N 1
ATOM 959 C CA . LEU A 1 116 ? 3.085 -7.415 21.910 1.00 86.31 116 LEU A CA 1
ATOM 960 C C . LEU A 1 116 ? 4.378 -7.871 21.212 1.00 86.31 116 LEU A C 1
ATOM 962 O O . LEU A 1 116 ? 5.213 -8.494 21.850 1.00 86.31 116 LEU A O 1
ATOM 966 N N . HIS A 1 117 ? 4.534 -7.628 19.906 1.00 80.44 117 HIS A N 1
ATOM 967 C CA . HIS A 1 117 ? 5.743 -8.008 19.156 1.00 80.44 117 HIS A CA 1
ATOM 968 C C . HIS A 1 117 ? 6.810 -6.903 19.107 1.00 80.44 117 HIS A C 1
ATOM 970 O O . HIS A 1 117 ? 7.904 -7.143 18.593 1.00 80.44 117 HIS A O 1
ATOM 976 N N . VAL A 1 118 ? 6.470 -5.680 19.523 1.00 74.31 118 VAL A N 1
ATOM 977 C CA . VAL A 1 118 ? 7.362 -4.509 19.463 1.00 74.31 118 VAL A CA 1
ATOM 978 C C . VAL A 1 118 ? 8.018 -4.218 20.817 1.00 74.31 118 VAL A C 1
ATOM 980 O O . VAL A 1 118 ? 9.083 -3.598 20.828 1.00 74.31 118 VAL A O 1
ATOM 983 N N . GLU A 1 119 ? 7.412 -4.666 21.919 1.00 52.12 119 GLU A N 1
ATOM 984 C CA . GLU A 1 119 ? 8.019 -4.714 23.262 1.00 52.12 119 GLU A CA 1
ATOM 985 C C . GLU A 1 119 ? 8.928 -5.940 23.434 1.00 52.12 119 GLU A C 1
ATOM 987 O O . GLU A 1 119 ? 9.996 -5.777 24.069 1.00 52.12 119 GLU A O 1
#

Radius of gyration: 13.97 Å; Cα contacts (8 Å, |Δi|>4): 89; chains: 1; bounding box: 35×32×38 Å

InterPro domains:
  IPR013922 Cyclin PHO80-like [PF08613] (8-100)
  IPR013922 Cyclin PHO80-like [PTHR15615] (3-115)
  IPR036915 Cyclin-like superfamily [SSF47954] (6-100)

Foldseek 3Di:
DDDPVRLVVLLCVQQVQDPLLLLLLVVLCVLLVVLLVVCVPVDPQSVDPSSSSLLSSQVSQVVPPPDHDDLVSSCVSNVHDSVSSVVSNVVSCVSNVVPSDDDPVRSVVSVVVVVVVVD

Solvent-accessible surface area (backbone atoms only — not comparable to full-atom values): 6806 Å² total; per-residue (Å²): 131,84,54,69,67,59,49,52,51,51,47,40,64,76,65,66,59,46,71,69,34,50,52,46,15,51,50,48,48,62,66,22,44,67,45,45,69,75,42,42,84,80,34,84,58,64,63,31,68,70,52,46,51,49,29,29,38,53,53,23,38,55,72,72,39,94,82,53,81,53,60,67,54,50,13,66,70,71,75,46,58,47,66,57,48,55,50,40,44,52,55,49,37,58,47,43,67,70,65,76,84,71,57,68,72,60,50,53,53,50,51,50,56,52,53,70,72,73,111

Organism: NCBI:txid60185

pLDDT: mean 86.53, std 6.92, range [52.12, 94.38]